Protein AF-A0A7V9QNE7-F1 (afdb_monomer_lite)

Secondary structure (DSSP, 8-state):
---EEEEE--SS-HHHHHHHHHHTT-SEEEEETTEEEEEE-TT--GGG---

pLDDT: mean 84.99, std 7.18, range [58.5, 92.0]

Radius of gyration: 10.36 Å; chains: 1; bounding box: 20×20×27 Å

Foldseek 3Di:
DDKDKDKAQDPDDVVVQVVLCVVQAWPDWDQDPNIIITIHDPPGRPVSRDD

Sequence (51 aa):
MSWRGLRIKPSAAPDAIMQALFDAGAVAVQEEAGDIITHFPPDANLESIVL

Structure (mmCIF, N/CA/C/O backbone):
data_AF-A0A7V9QNE7-F1
#
_entry.id   AF-A0A7V9QNE7-F1
#
loop_
_atom_site.group_PDB
_atom_site.id
_atom_site.type_symbol
_atom_site.label_atom_id
_atom_site.label_alt_id
_atom_site.label_comp_id
_atom_site.label_asym_id
_atom_site.label_entity_id
_atom_site.label_seq_id
_atom_site.pdbx_PDB_ins_code
_atom_site.Cartn_x
_atom_site.Cartn_y
_atom_site.Cartn_z
_atom_site.occupancy
_atom_site.B_iso_or_equiv
_atom_site.auth_seq_id
_atom_site.auth_comp_id
_atom_site.auth_asym_id
_atom_site.auth_atom_id
_atom_site.pdbx_PDB_model_num
ATOM 1 N N . MET A 1 1 ? 6.197 9.932 -17.512 1.00 58.50 1 MET A N 1
ATOM 2 C CA . MET A 1 1 ? 5.951 9.090 -16.323 1.00 58.50 1 MET A CA 1
ATOM 3 C C . MET A 1 1 ? 4.946 9.796 -15.430 1.00 58.50 1 MET A C 1
ATOM 5 O O . MET A 1 1 ? 5.269 10.873 -14.944 1.00 58.50 1 MET A O 1
ATOM 9 N N . SER A 1 2 ? 3.752 9.230 -15.244 1.00 79.88 2 SER A N 1
ATOM 10 C CA . SER A 1 2 ? 2.720 9.811 -14.374 1.00 79.88 2 SER A CA 1
ATOM 11 C C . SER A 1 2 ? 2.615 8.989 -13.098 1.00 79.88 2 SER A C 1
ATOM 13 O O . SER A 1 2 ? 2.352 7.790 -13.152 1.00 79.88 2 SER A O 1
ATOM 15 N N . TRP A 1 3 ? 2.856 9.633 -11.962 1.00 85.88 3 TRP A N 1
ATOM 16 C CA . TRP A 1 3 ? 2.654 9.036 -10.647 1.00 85.88 3 TRP A CA 1
ATOM 17 C C . TRP A 1 3 ? 1.161 8.961 -10.335 1.00 85.88 3 TRP A C 1
ATOM 19 O O . TRP A 1 3 ? 0.390 9.822 -10.765 1.00 85.88 3 TRP A O 1
ATOM 29 N N . ARG A 1 4 ? 0.753 7.936 -9.587 1.00 88.25 4 ARG A N 1
ATOM 30 C CA . ARG A 1 4 ? -0.639 7.758 -9.152 1.00 88.25 4 ARG A CA 1
ATOM 31 C C . ARG A 1 4 ? -0.725 8.017 -7.653 1.00 88.25 4 ARG A C 1
ATOM 33 O O . ARG A 1 4 ? -0.059 7.335 -6.882 1.00 88.25 4 ARG A O 1
ATOM 40 N N . GLY A 1 5 ? -1.511 9.014 -7.256 1.00 89.50 5 GLY A N 1
ATOM 41 C CA . GLY A 1 5 ? -1.827 9.282 -5.853 1.00 89.50 5 GLY A CA 1
ATOM 42 C C . GLY A 1 5 ? -3.092 8.537 -5.437 1.00 89.50 5 GLY A C 1
ATOM 43 O O . GLY A 1 5 ? -4.069 8.526 -6.187 1.00 89.50 5 GLY A O 1
ATOM 44 N N . LEU A 1 6 ? -3.080 7.932 -4.252 1.00 87.62 6 LEU A N 1
ATOM 45 C CA . LEU A 1 6 ? -4.228 7.259 -3.651 1.00 87.62 6 LEU A CA 1
ATOM 46 C C . LEU A 1 6 ? -4.463 7.821 -2.248 1.00 87.62 6 LEU A C 1
ATOM 48 O O . LEU A 1 6 ? -3.525 7.950 -1.464 1.00 87.62 6 LEU A O 1
ATOM 52 N N . ARG A 1 7 ? -5.720 8.142 -1.938 1.00 90.56 7 ARG A N 1
ATOM 53 C CA . ARG A 1 7 ? -6.173 8.550 -0.605 1.00 90.56 7 ARG A CA 1
ATOM 54 C C . ARG A 1 7 ? -7.275 7.601 -0.160 1.00 90.56 7 ARG A C 1
ATOM 56 O O . ARG A 1 7 ? -8.283 7.469 -0.851 1.00 90.56 7 ARG A O 1
ATOM 63 N N . ILE A 1 8 ? -7.080 6.962 0.983 1.00 88.06 8 ILE A N 1
ATOM 64 C CA . ILE A 1 8 ? -7.994 5.987 1.574 1.00 88.06 8 ILE A CA 1
ATOM 65 C C . ILE A 1 8 ? -8.534 6.574 2.870 1.00 88.06 8 ILE A C 1
ATOM 67 O O . ILE A 1 8 ? -7.780 7.140 3.656 1.00 88.06 8 ILE A O 1
ATOM 71 N N . LYS A 1 9 ? -9.837 6.411 3.097 1.00 89.00 9 LYS A N 1
ATOM 72 C CA . LYS A 1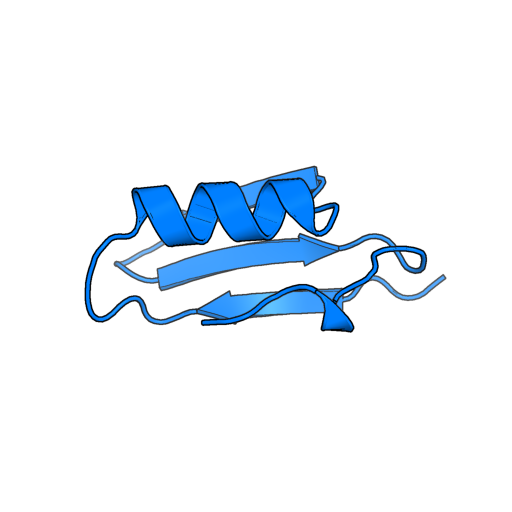 9 ? -10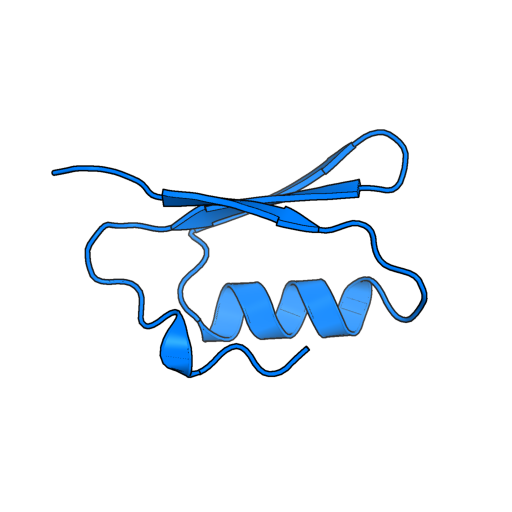.469 6.667 4.393 1.00 89.00 9 LYS A CA 1
ATOM 73 C C . LYS A 1 9 ? -10.653 5.329 5.111 1.00 89.00 9 LYS A C 1
ATOM 75 O O . LYS A 1 9 ? -11.646 4.652 4.835 1.00 89.00 9 LYS A O 1
ATOM 80 N N . PRO A 1 10 ? -9.698 4.887 5.944 1.00 82.75 10 PRO A N 1
ATOM 81 C CA . PRO A 1 10 ? -9.807 3.607 6.628 1.00 82.75 10 PRO A CA 1
ATOM 82 C C . PRO A 1 10 ? -11.004 3.620 7.587 1.00 82.75 10 PRO A C 1
ATOM 84 O O . PRO A 1 10 ? -11.115 4.487 8.450 1.00 82.75 10 PRO A O 1
ATOM 87 N N . SER A 1 11 ? -11.910 2.650 7.444 1.00 78.62 11 SER A N 1
ATOM 88 C CA . SER A 1 11 ? -12.989 2.422 8.417 1.00 78.62 11 SER A CA 1
ATOM 89 C C . SER A 1 11 ? -12.542 1.518 9.574 1.00 78.62 11 SER A C 1
ATOM 91 O O . SER A 1 11 ? -13.081 1.629 10.674 1.00 78.62 11 SER A O 1
ATOM 93 N N . ALA A 1 12 ? -11.548 0.650 9.341 1.00 74.81 12 ALA A N 1
ATOM 94 C CA . ALA A 1 12 ? -10.891 -0.213 10.323 1.00 74.81 12 ALA A CA 1
ATOM 95 C C . ALA A 1 12 ? -9.508 -0.682 9.811 1.00 74.81 12 ALA A C 1
ATOM 97 O O . ALA A 1 12 ? -9.250 -0.643 8.611 1.00 74.81 12 ALA A O 1
ATOM 98 N N . ALA A 1 13 ? -8.647 -1.150 10.726 1.00 83.50 13 ALA A N 1
ATOM 99 C CA . ALA A 1 13 ? -7.356 -1.809 10.453 1.00 83.50 13 ALA A CA 1
ATOM 100 C C . ALA A 1 13 ? -6.361 -1.031 9.547 1.00 83.50 13 ALA A C 1
ATOM 102 O O . ALA A 1 13 ? -5.926 -1.560 8.519 1.00 83.50 13 ALA A O 1
ATOM 103 N N . PRO A 1 14 ? -5.948 0.196 9.929 1.00 84.94 14 PRO A N 1
ATOM 104 C CA . PRO A 1 14 ? -5.006 1.004 9.147 1.00 84.94 14 PRO A CA 1
ATOM 105 C C . PRO A 1 14 ? -3.670 0.291 8.885 1.00 84.94 14 PRO A C 1
ATOM 107 O O . PRO A 1 14 ? -3.151 0.382 7.778 1.00 84.94 14 PRO A O 1
ATOM 110 N N . ASP A 1 15 ? -3.162 -0.497 9.836 1.00 87.25 15 ASP A N 1
ATOM 111 C CA . ASP A 1 15 ? -1.913 -1.256 9.670 1.00 87.25 15 ASP A CA 1
ATOM 112 C C . ASP A 1 15 ? -1.979 -2.284 8.531 1.00 87.25 15 ASP A C 1
ATOM 114 O O . ASP A 1 15 ? -1.048 -2.400 7.735 1.00 87.25 15 ASP A O 1
ATOM 118 N N . ALA A 1 16 ? -3.102 -2.999 8.409 1.00 87.75 16 ALA A N 1
ATOM 119 C CA . ALA A 1 16 ? -3.305 -3.977 7.340 1.00 87.75 16 ALA A CA 1
ATOM 120 C C . ALA A 1 16 ? -3.410 -3.291 5.970 1.00 87.75 16 ALA A C 1
ATOM 122 O O . ALA A 1 16 ? -2.876 -3.788 4.978 1.00 87.75 16 ALA A O 1
ATOM 123 N N . ILE A 1 17 ? -4.049 -2.118 5.927 1.00 87.62 17 ILE A N 1
ATOM 124 C CA . ILE A 1 17 ? -4.132 -1.290 4.720 1.00 87.62 17 ILE A CA 1
ATOM 125 C C . ILE A 1 17 ? -2.732 -0.819 4.320 1.00 87.62 17 ILE A C 1
ATOM 127 O O . ILE A 1 17 ? -2.352 -0.971 3.163 1.00 87.62 17 ILE A O 1
ATOM 131 N N . MET A 1 18 ? -1.937 -0.301 5.261 1.00 88.00 18 MET A N 1
ATOM 132 C CA . MET A 1 18 ? -0.562 0.127 4.990 1.00 88.00 18 MET A CA 1
ATOM 133 C C . MET A 1 18 ? 0.285 -1.011 4.418 1.00 88.00 18 MET A C 1
ATOM 135 O O . MET A 1 18 ? 0.978 -0.810 3.421 1.00 88.00 18 MET A O 1
ATOM 139 N N . GLN A 1 19 ? 0.184 -2.210 4.995 1.00 89.19 19 GLN A N 1
ATOM 140 C CA . GLN A 1 19 ? 0.892 -3.386 4.498 1.00 89.19 19 GLN A CA 1
ATOM 141 C C . GLN A 1 19 ? 0.504 -3.722 3.047 1.00 89.19 19 GLN A C 1
ATOM 143 O O . GLN A 1 19 ? 1.385 -3.862 2.201 1.00 89.19 19 GLN A O 1
ATOM 148 N N . ALA A 1 20 ? -0.795 -3.749 2.728 1.00 88.69 20 ALA A N 1
ATOM 149 C CA . ALA A 1 20 ? -1.272 -4.014 1.369 1.00 88.69 20 ALA A CA 1
ATOM 150 C C . ALA A 1 20 ? -0.792 -2.964 0.346 1.00 88.69 20 ALA A C 1
ATOM 152 O O . ALA A 1 20 ? -0.514 -3.297 -0.808 1.00 88.69 20 ALA A O 1
ATOM 153 N N . LEU A 1 21 ? -0.660 -1.695 0.754 1.00 89.69 21 LEU A N 1
ATOM 154 C CA . LEU A 1 21 ? -0.129 -0.636 -0.111 1.00 89.69 21 LEU A CA 1
ATOM 155 C C . LEU A 1 21 ? 1.351 -0.857 -0.435 1.00 89.69 21 LEU A C 1
ATOM 157 O O . LEU A 1 21 ? 1.748 -0.697 -1.591 1.00 89.69 21 LEU A O 1
ATOM 161 N N . PHE A 1 22 ? 2.162 -1.241 0.552 1.00 90.00 22 PHE A N 1
ATOM 162 C CA . PHE A 1 22 ? 3.571 -1.565 0.323 1.00 90.00 22 PHE A CA 1
ATOM 163 C C . PHE A 1 22 ? 3.737 -2.806 -0.558 1.00 90.00 22 PHE A C 1
ATOM 165 O O . PHE A 1 22 ? 4.542 -2.770 -1.490 1.00 90.00 22 PHE A O 1
ATOM 172 N N . ASP A 1 23 ? 2.925 -3.845 -0.349 1.00 89.88 23 ASP A N 1
ATOM 173 C CA . ASP A 1 23 ? 2.928 -5.050 -1.189 1.00 89.88 23 ASP A CA 1
ATOM 174 C C . ASP A 1 23 ? 2.575 -4.736 -2.658 1.00 89.88 23 ASP A C 1
ATOM 176 O O . ASP A 1 23 ? 3.101 -5.363 -3.578 1.00 89.88 23 ASP A O 1
ATOM 180 N N . ALA A 1 24 ? 1.743 -3.716 -2.896 1.00 87.31 24 ALA A N 1
ATOM 181 C CA . ALA A 1 24 ? 1.400 -3.220 -4.231 1.00 87.31 24 ALA A CA 1
ATOM 182 C C . ALA A 1 24 ? 2.447 -2.267 -4.851 1.00 87.31 24 ALA A C 1
ATOM 184 O O . ALA A 1 24 ? 2.300 -1.837 -6.001 1.00 87.31 24 ALA A O 1
ATOM 185 N N . GLY A 1 25 ? 3.512 -1.930 -4.116 1.00 89.00 25 GLY A N 1
ATOM 186 C CA . GLY A 1 25 ? 4.616 -1.094 -4.595 1.00 89.00 25 GLY A CA 1
ATOM 187 C C . GLY A 1 25 ? 4.526 0.384 -4.214 1.00 89.00 25 GLY A C 1
ATOM 188 O O . GLY A 1 25 ? 5.112 1.229 -4.899 1.00 89.00 25 GLY A O 1
ATOM 189 N N . ALA A 1 26 ? 3.800 0.728 -3.147 1.00 89.88 26 ALA A N 1
ATOM 190 C CA . ALA A 1 26 ? 3.870 2.062 -2.558 1.00 89.88 26 ALA A CA 1
ATOM 191 C C . ALA A 1 26 ? 5.301 2.378 -2.101 1.00 89.88 26 ALA A C 1
ATOM 193 O O . ALA A 1 26 ? 5.954 1.572 -1.443 1.00 89.88 26 ALA A O 1
ATOM 194 N N . VAL A 1 27 ? 5.784 3.581 -2.416 1.00 87.44 27 VAL A N 1
ATOM 195 C CA . VAL A 1 27 ? 7.128 4.026 -1.994 1.00 87.44 27 VAL A CA 1
ATOM 196 C C . VAL A 1 27 ? 7.095 4.628 -0.590 1.00 87.44 27 VAL A C 1
ATOM 198 O O . VAL A 1 27 ? 8.057 4.525 0.166 1.00 87.44 27 VAL A O 1
ATOM 201 N N . ALA A 1 28 ? 5.983 5.268 -0.243 1.00 87.62 28 ALA A N 1
ATOM 202 C CA . ALA A 1 28 ? 5.761 5.873 1.058 1.00 87.62 28 ALA A CA 1
ATOM 203 C C . ALA A 1 28 ? 4.265 5.912 1.359 1.00 87.62 28 ALA A C 1
ATOM 205 O O . ALA A 1 28 ? 3.443 6.069 0.452 1.00 87.62 28 ALA A O 1
ATOM 206 N N . VAL A 1 29 ? 3.928 5.819 2.638 1.00 90.00 29 VAL A N 1
ATOM 207 C CA . VAL A 1 29 ? 2.567 5.985 3.138 1.00 90.00 29 VAL A CA 1
ATOM 208 C C . VAL A 1 29 ? 2.584 7.080 4.198 1.00 90.00 29 VAL A C 1
ATOM 210 O O . VAL A 1 29 ? 3.476 7.116 5.044 1.00 90.00 29 VAL A O 1
ATOM 213 N N . GLN A 1 30 ? 1.632 8.001 4.110 1.00 90.31 30 GLN A N 1
ATOM 214 C CA . GLN A 1 30 ? 1.448 9.100 5.045 1.00 90.31 30 GLN A CA 1
ATOM 215 C C . GLN A 1 30 ? 0.054 9.009 5.655 1.00 90.31 30 GLN A C 1
ATOM 217 O O . GLN A 1 30 ? -0.936 8.902 4.935 1.00 90.31 30 GLN A O 1
ATOM 222 N N . GLU A 1 31 ? -0.022 9.103 6.976 1.00 88.62 31 GLU A N 1
ATOM 223 C CA . GLU A 1 31 ? -1.286 9.259 7.689 1.00 88.62 31 GLU A CA 1
ATOM 224 C C . GLU A 1 31 ? -1.560 10.754 7.900 1.00 88.62 31 GLU A C 1
ATOM 226 O O . GLU A 1 31 ? -0.737 11.479 8.464 1.00 88.62 31 GLU A O 1
ATOM 231 N N . GLU A 1 32 ? -2.707 11.239 7.430 1.00 88.31 32 GLU A N 1
ATOM 232 C CA . GLU A 1 32 ? -3.118 12.63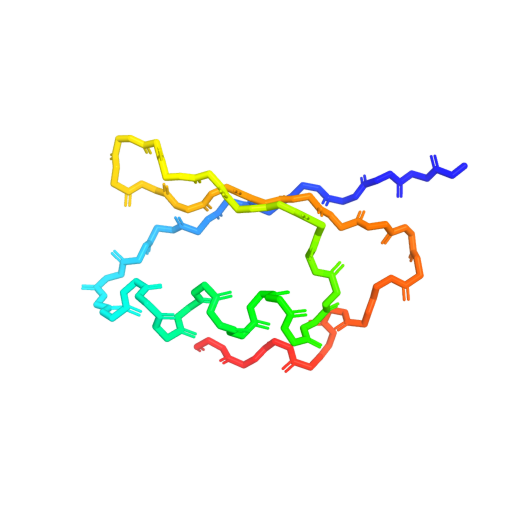8 7.556 1.00 88.31 32 GLU A CA 1
ATOM 233 C C . GLU A 1 32 ? -4.591 12.718 7.962 1.00 88.31 32 GLU A C 1
ATOM 235 O O . GLU A 1 32 ? -5.474 12.301 7.219 1.00 88.31 32 GLU A O 1
ATOM 240 N N . ALA A 1 33 ? -4.867 13.296 9.136 1.00 84.75 33 ALA A N 1
ATOM 241 C CA . ALA A 1 33 ? -6.228 13.548 9.626 1.00 84.75 33 ALA A CA 1
ATOM 242 C C . ALA A 1 33 ? -7.160 12.311 9.618 1.00 84.75 33 ALA A C 1
ATOM 244 O O . ALA A 1 33 ? -8.371 12.449 9.458 1.00 84.75 33 ALA A O 1
ATOM 245 N N . GLY A 1 34 ? -6.597 11.112 9.807 1.00 84.56 34 GLY A N 1
ATOM 246 C CA . GLY A 1 34 ? -7.331 9.842 9.775 1.00 84.56 34 GLY A CA 1
ATOM 247 C C . GLY A 1 34 ? -7.447 9.208 8.387 1.00 84.56 34 GLY A C 1
ATOM 248 O O . GLY A 1 34 ? -7.996 8.117 8.282 1.00 84.56 34 GLY A O 1
ATOM 249 N N . ASP A 1 35 ? -6.907 9.846 7.349 1.00 88.25 35 ASP A N 1
ATOM 250 C CA . ASP A 1 35 ? -6.800 9.292 6.004 1.00 88.25 35 ASP A CA 1
ATOM 251 C C . ASP A 1 35 ? -5.387 8.745 5.756 1.00 88.25 35 ASP A C 1
ATOM 253 O O . ASP A 1 35 ? -4.398 9.249 6.290 1.00 88.25 35 ASP A O 1
ATOM 257 N N . ILE A 1 36 ? -5.291 7.729 4.900 1.00 89.81 36 ILE A N 1
ATOM 258 C CA . ILE A 1 36 ? -4.028 7.146 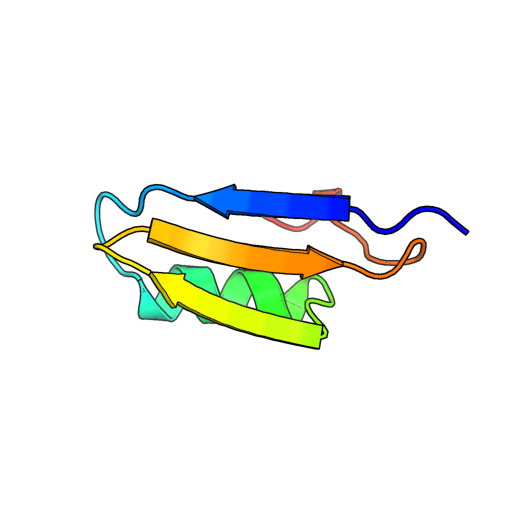4.443 1.00 89.81 36 ILE A CA 1
ATOM 259 C C . ILE A 1 36 ? -3.770 7.633 3.020 1.00 89.81 36 ILE A C 1
ATOM 261 O O . ILE A 1 36 ? -4.576 7.396 2.118 1.00 89.81 36 ILE A O 1
ATOM 265 N N . ILE A 1 37 ? -2.649 8.311 2.808 1.00 90.88 37 ILE A N 1
ATOM 266 C CA . ILE A 1 37 ? -2.238 8.870 1.521 1.00 90.88 37 ILE A CA 1
ATOM 267 C C . ILE A 1 37 ? -0.967 8.160 1.064 1.00 90.88 37 ILE A C 1
ATOM 269 O O . ILE A 1 37 ? 0.001 8.040 1.813 1.00 90.88 37 ILE A O 1
ATOM 27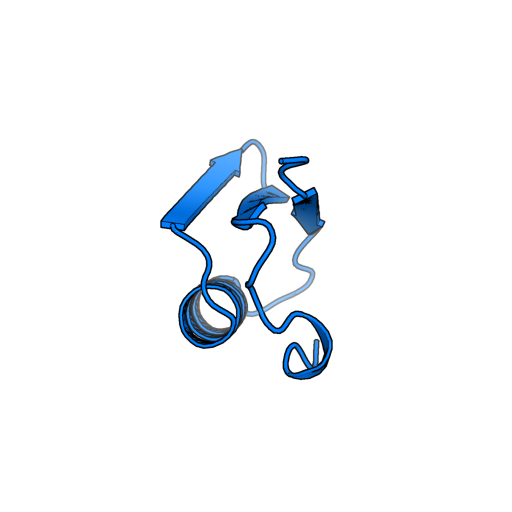3 N N . THR A 1 38 ? -0.941 7.705 -0.184 1.00 91.81 38 THR A N 1
ATOM 274 C CA . THR A 1 38 ? 0.246 7.088 -0.778 1.00 91.81 38 THR A CA 1
ATOM 275 C C . THR A 1 38 ? 0.409 7.460 -2.246 1.00 91.81 38 THR A C 1
ATOM 277 O O . THR A 1 38 ? -0.533 7.901 -2.911 1.00 91.81 38 THR A O 1
ATOM 280 N N . HIS A 1 39 ? 1.628 7.282 -2.747 1.00 92.00 39 HIS A N 1
ATOM 281 C CA . HIS A 1 39 ? 1.982 7.505 -4.137 1.00 92.00 39 HIS A CA 1
ATOM 282 C C . HIS A 1 39 ? 2.653 6.268 -4.716 1.00 92.00 39 HIS A C 1
ATOM 284 O O . HIS A 1 39 ? 3.563 5.686 -4.119 1.00 92.00 39 HIS A O 1
ATOM 290 N N . PHE A 1 40 ? 2.224 5.926 -5.923 1.00 89.50 40 PHE A N 1
ATOM 291 C CA . PHE A 1 40 ? 2.710 4.776 -6.652 1.00 89.50 40 PHE A CA 1
ATOM 292 C C . PHE A 1 40 ? 3.530 5.200 -7.870 1.00 89.50 40 PHE A C 1
ATOM 294 O O . PHE A 1 40 ? 3.116 6.114 -8.606 1.00 89.50 40 PHE A O 1
ATOM 301 N N . PRO A 1 41 ? 4.657 4.514 -8.129 1.00 89.19 41 PRO A N 1
ATOM 302 C CA . PRO A 1 41 ? 5.366 4.645 -9.386 1.00 89.19 41 PRO A CA 1
ATOM 303 C C . PRO A 1 41 ? 4.485 4.142 -10.544 1.00 89.19 41 PRO A C 1
ATOM 305 O O . PRO A 1 41 ? 3.527 3.387 -10.337 1.00 89.19 41 PRO A O 1
ATOM 308 N N . PRO A 1 42 ? 4.785 4.552 -11.785 1.00 85.38 42 PRO A N 1
ATOM 309 C CA . PRO A 1 42 ? 4.002 4.155 -12.952 1.00 85.38 42 PRO A CA 1
ATOM 310 C C . PRO A 1 42 ? 3.883 2.631 -13.105 1.00 85.38 42 PRO A C 1
ATOM 312 O O . PRO A 1 42 ? 2.814 2.166 -13.490 1.00 85.38 42 PRO A O 1
ATOM 315 N N . ASP A 1 43 ? 4.906 1.871 -12.710 1.00 85.81 43 ASP A N 1
ATOM 316 C CA . ASP A 1 43 ? 4.971 0.409 -12.852 1.00 85.81 43 ASP A CA 1
ATOM 317 C C . ASP A 1 43 ? 4.340 -0.375 -11.682 1.00 85.81 43 ASP A C 1
ATOM 319 O O . ASP A 1 43 ? 4.382 -1.603 -11.666 1.00 85.81 43 ASP A O 1
ATOM 323 N N . ALA A 1 44 ? 3.753 0.308 -10.691 1.00 85.06 44 ALA A N 1
ATOM 324 C CA . ALA A 1 44 ? 3.101 -0.354 -9.562 1.00 85.06 44 ALA A CA 1
ATOM 325 C C . ALA A 1 44 ? 1.867 -1.159 -9.998 1.00 85.06 44 ALA A C 1
ATOM 327 O O . ALA A 1 44 ? 1.017 -0.669 -10.761 1.00 85.06 44 ALA A O 1
ATOM 328 N N . ASN A 1 45 ? 1.741 -2.372 -9.458 1.00 81.75 45 ASN A N 1
ATOM 329 C CA . ASN A 1 45 ? 0.615 -3.259 -9.712 1.00 81.75 45 ASN A CA 1
ATOM 330 C C . ASN A 1 45 ? -0.524 -2.962 -8.729 1.00 81.75 45 ASN A C 1
ATOM 332 O O . ASN A 1 45 ? -0.621 -3.561 -7.667 1.00 81.75 45 ASN A O 1
ATOM 336 N N . LEU A 1 46 ? -1.395 -2.019 -9.086 1.00 81.50 46 LEU A N 1
ATOM 337 C CA . LEU A 1 46 ? -2.515 -1.626 -8.222 1.00 81.50 46 LEU A CA 1
ATOM 338 C C . LEU A 1 46 ? -3.676 -2.626 -8.243 1.00 81.50 46 LEU A C 1
ATOM 340 O O . LEU A 1 46 ? -4.537 -2.567 -7.372 1.00 81.50 46 LEU A O 1
ATOM 344 N N . GLU A 1 47 ? -3.711 -3.540 -9.217 1.00 81.00 47 GLU A N 1
ATOM 345 C CA . GLU A 1 47 ? -4.766 -4.557 -9.325 1.00 81.00 47 GLU A CA 1
ATOM 346 C C . GLU A 1 47 ? -4.665 -5.619 -8.220 1.00 81.00 47 GLU A C 1
ATOM 348 O O . GLU A 1 47 ? -5.625 -6.343 -7.973 1.00 81.00 47 GLU A O 1
ATOM 353 N N . SER A 1 48 ? -3.525 -5.700 -7.524 1.00 73.44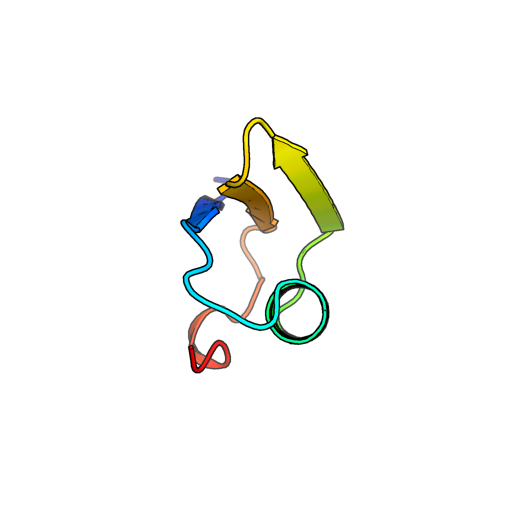 48 SER A N 1
ATOM 354 C CA . SER A 1 48 ? -3.342 -6.598 -6.380 1.00 73.44 48 SER A CA 1
ATOM 355 C C . SER A 1 48 ? -3.880 -6.040 -5.059 1.00 73.44 48 SER A C 1
ATOM 357 O O . SER A 1 48 ? -3.888 -6.762 -4.065 1.00 73.44 48 SER A O 1
ATOM 359 N N . ILE A 1 49 ? -4.313 -4.775 -5.017 1.00 72.69 49 ILE A N 1
ATOM 360 C CA . ILE A 1 49 ? -4.869 -4.157 -3.809 1.00 72.69 49 ILE A CA 1
ATOM 361 C C . ILE A 1 49 ? -6.322 -4.624 -3.642 1.00 72.69 49 ILE A C 1
ATOM 363 O O . ILE A 1 49 ? -7.216 -4.164 -4.351 1.00 72.69 49 ILE A O 1
ATOM 367 N N . VAL A 1 50 ? -6.562 -5.521 -2.683 1.00 66.81 50 VAL A N 1
ATOM 368 C CA . VAL A 1 50 ? -7.908 -5.939 -2.261 1.00 66.81 50 VAL A CA 1
ATOM 369 C C . VAL A 1 50 ? -8.192 -5.293 -0.903 1.00 66.81 50 VAL A C 1
ATOM 371 O O . VAL A 1 50 ? -7.550 -5.648 0.084 1.00 66.81 50 VAL A O 1
ATOM 374 N N . LEU A 1 51 ? -9.101 -4.313 -0.882 1.00 62.00 51 LEU A N 1
ATOM 375 C CA . LEU A 1 51 ? -9.521 -3.552 0.306 1.00 62.00 51 LEU A CA 1
ATOM 376 C C . LEU A 1 51 ? -10.914 -3.976 0.774 1.00 62.00 51 LEU A C 1
ATOM 378 O O . LEU A 1 51 ? -11.775 -4.210 -0.106 1.00 62.00 51 LEU A O 1
#